Protein AF-A0A812ITX7-F1 (afdb_monomer_lite)

Radius of gyration: 11.47 Å; chains: 1; bounding box: 28×19×30 Å

Secondary structure (DSSP, 8-state):
--SS----SHHHHHHHHHTT--SEEEE-TTS-HHHHHHHHHHHHHTT-EEEE-SS-HHHHHHHTT---

Foldseek 3Di:
DPDDDDDDDQVVLLVCLVVLNAQEAEDEPPPDPVSVVVSVVSCVVSVHHYDYDDHHPQVVCVVVVHHD

Organism: Symbiodinium pilosum (NCBI:txid2952)

pLDDT: mean 92.44, std 8.39, range [56.53, 97.69]

Sequence (68 aa):
MKSGKYSLGYKTTLKTLRQGKSKLVLISNNCPALRKSEIEYYAMLAKTGVHHFHGDNNELGTACGRYY

Structure (mmCIF, N/CA/C/O backbone):
data_AF-A0A812ITX7-F1
#
_entry.id   AF-A0A812ITX7-F1
#
loop_
_atom_site.group_PDB
_atom_site.id
_atom_site.type_symbol
_atom_site.label_atom_id
_atom_site.label_alt_id
_atom_site.label_comp_id
_atom_site.label_asym_id
_atom_site.label_entity_id
_atom_site.label_seq_id
_atom_site.pdbx_PDB_ins_code
_atom_site.Cartn_x
_atom_site.Cartn_y
_atom_site.Cartn_z
_atom_site.occupancy
_atom_site.B_iso_or_equiv
_atom_site.auth_seq_id
_atom_site.auth_comp_id
_atom_site.auth_asym_id
_atom_site.auth_atom_id
_atom_site.pdbx_PDB_model_num
ATOM 1 N N . MET A 1 1 ? -9.319 -7.786 -9.400 1.00 64.06 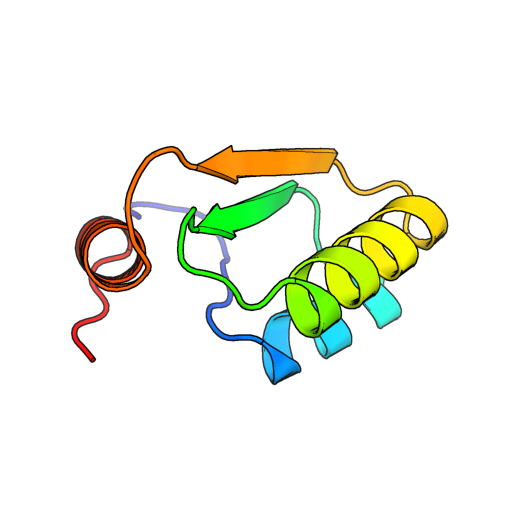1 MET A N 1
ATOM 2 C CA . MET A 1 1 ? -10.318 -7.441 -8.354 1.00 64.06 1 MET A CA 1
ATOM 3 C C . MET A 1 1 ? -11.724 -7.762 -8.833 1.00 64.06 1 MET A C 1
ATOM 5 O O . MET A 1 1 ? -12.210 -7.070 -9.713 1.00 64.06 1 MET A O 1
ATOM 9 N N . LYS A 1 2 ? -12.365 -8.812 -8.307 1.00 69.19 2 LYS A N 1
ATOM 10 C CA . LYS A 1 2 ? -13.766 -9.147 -8.645 1.00 69.19 2 LYS A CA 1
ATOM 11 C C . LYS A 1 2 ? -14.762 -8.683 -7.575 1.00 69.19 2 LYS A C 1
ATOM 13 O O . LYS A 1 2 ? -15.889 -8.338 -7.899 1.00 69.19 2 LYS A O 1
ATOM 18 N N . SER A 1 3 ? -14.338 -8.630 -6.315 1.00 80.44 3 SER A N 1
ATOM 19 C CA . SER A 1 3 ? -15.134 -8.158 -5.182 1.00 80.44 3 SER A CA 1
ATOM 20 C C . SER A 1 3 ? -14.230 -7.478 -4.147 1.00 80.44 3 SER A C 1
ATOM 22 O O . SER A 1 3 ? -13.011 -7.665 -4.152 1.00 80.44 3 SER A O 1
ATOM 24 N N . GLY A 1 4 ? -14.826 -6.659 -3.277 1.00 85.12 4 GLY A N 1
ATOM 25 C CA . GLY A 1 4 ? -14.116 -5.907 -2.240 1.00 85.12 4 GLY A CA 1
ATOM 26 C C . GLY A 1 4 ? -13.755 -4.471 -2.635 1.00 85.12 4 GLY A C 1
ATOM 27 O O . GLY A 1 4 ? -13.689 -4.110 -3.809 1.00 85.12 4 GLY A O 1
ATOM 28 N N . LYS A 1 5 ? -13.547 -3.629 -1.617 1.00 89.25 5 LYS A N 1
ATOM 29 C CA . LYS A 1 5 ? -13.129 -2.231 -1.781 1.00 89.25 5 LYS A CA 1
ATOM 30 C C . LYS A 1 5 ? -11.612 -2.148 -1.741 1.00 89.25 5 LYS A C 1
ATOM 32 O O . LYS A 1 5 ? -10.987 -2.725 -0.856 1.00 89.25 5 LYS A O 1
ATOM 37 N N . TYR A 1 6 ? -11.044 -1.386 -2.662 1.00 91.00 6 TYR A N 1
ATOM 38 C CA . TYR A 1 6 ? -9.612 -1.160 -2.740 1.00 91.00 6 TYR A CA 1
ATOM 39 C C . TYR A 1 6 ? -9.316 0.267 -3.185 1.00 91.00 6 TYR A C 1
ATOM 41 O O . TYR A 1 6 ? -10.165 0.939 -3.770 1.00 91.00 6 TYR A O 1
ATOM 49 N N . SER A 1 7 ? -8.091 0.701 -2.914 1.00 91.25 7 SER A N 1
ATOM 50 C CA . SER A 1 7 ? -7.563 1.999 -3.316 1.00 91.25 7 SER A CA 1
ATOM 51 C C . SER A 1 7 ? -6.170 1.788 -3.893 1.00 91.25 7 SER A C 1
ATOM 53 O O . SER A 1 7 ? -5.426 0.944 -3.400 1.00 91.25 7 SER A O 1
ATOM 55 N N . LEU A 1 8 ? -5.819 2.557 -4.920 1.00 91.19 8 LEU A N 1
ATOM 56 C CA . LEU A 1 8 ? -4.495 2.541 -5.541 1.00 91.19 8 LEU A CA 1
ATOM 57 C C . LEU A 1 8 ? -3.857 3.920 -5.457 1.00 91.19 8 LEU A C 1
ATOM 59 O O . LEU A 1 8 ? -4.557 4.937 -5.478 1.00 91.19 8 LEU A O 1
ATOM 63 N N . GLY A 1 9 ? -2.528 3.931 -5.416 1.00 92.69 9 GLY A N 1
ATOM 64 C CA . GLY A 1 9 ? -1.717 5.140 -5.408 1.00 92.69 9 GLY A CA 1
ATOM 65 C C . GLY A 1 9 ? -1.199 5.525 -4.025 1.00 92.69 9 GLY A C 1
ATOM 66 O O . GLY A 1 9 ? -1.741 5.171 -2.984 1.00 92.69 9 GLY A O 1
ATOM 67 N N . TYR A 1 10 ? -0.114 6.289 -4.024 1.00 95.00 10 TYR A N 1
ATOM 68 C CA . TYR A 1 10 ? 0.601 6.669 -2.810 1.00 95.00 10 TYR A CA 1
ATOM 69 C C . TYR A 1 10 ? -0.240 7.520 -1.840 1.00 95.00 10 TYR A C 1
ATOM 71 O O . TYR A 1 10 ? -0.450 7.164 -0.680 1.00 95.00 10 TYR A O 1
ATOM 79 N N . LYS A 1 11 ? -0.768 8.649 -2.333 1.00 95.56 11 LYS A N 1
ATOM 80 C CA . LYS A 1 11 ? -1.488 9.644 -1.516 1.00 95.56 11 LYS A CA 1
ATOM 81 C C . LYS A 1 11 ? -2.771 9.077 -0.898 1.00 95.56 11 LYS A C 1
ATOM 83 O O . LYS A 1 11 ? -3.115 9.388 0.240 1.00 95.56 11 LYS A O 1
ATOM 88 N N . THR A 1 12 ? -3.486 8.257 -1.659 1.00 95.31 12 THR A N 1
ATOM 89 C CA . THR A 1 12 ? -4.720 7.577 -1.246 1.00 95.31 12 THR A CA 1
ATOM 90 C C . THR A 1 12 ? -4.432 6.511 -0.195 1.00 95.31 12 THR A C 1
ATOM 92 O O . THR A 1 12 ? -5.123 6.504 0.820 1.00 95.31 12 THR A O 1
ATOM 95 N N . THR A 1 13 ? -3.383 5.699 -0.368 1.00 95.75 13 THR A N 1
ATOM 96 C CA . THR A 1 13 ? -2.944 4.716 0.638 1.00 95.75 13 THR A CA 1
ATOM 97 C C . THR A 1 13 ? -2.604 5.380 1.970 1.00 95.75 13 THR A C 1
ATOM 99 O O . THR A 1 13 ? -3.104 4.947 3.007 1.00 95.75 13 THR A O 1
ATOM 102 N N . LEU A 1 14 ? -1.853 6.489 1.967 1.00 96.81 14 LEU A N 1
ATOM 103 C CA . LEU A 1 14 ? -1.583 7.246 3.197 1.00 96.81 14 LEU A CA 1
ATOM 104 C C . LEU A 1 14 ? -2.864 7.797 3.837 1.00 96.81 14 LEU A C 1
ATOM 106 O O . LEU A 1 14 ? -3.026 7.755 5.056 1.00 96.81 14 LEU A O 1
ATOM 110 N N . LYS A 1 15 ? -3.807 8.291 3.026 1.00 97.00 15 LYS A N 1
ATOM 111 C CA . LYS A 1 15 ? -5.099 8.781 3.523 1.00 97.00 15 LYS A CA 1
ATOM 112 C C . LYS A 1 15 ? -5.913 7.665 4.184 1.00 97.00 15 LYS A C 1
ATOM 114 O O . LYS A 1 15 ? -6.486 7.903 5.243 1.00 97.00 15 LYS A O 1
ATOM 119 N N . THR A 1 16 ? -5.986 6.471 3.594 1.00 96.38 16 THR A N 1
ATOM 120 C CA . THR A 1 16 ? -6.773 5.360 4.158 1.00 96.38 16 THR A CA 1
ATOM 121 C C . THR A 1 16 ? -6.091 4.707 5.356 1.00 96.38 16 THR A C 1
ATOM 123 O O . THR A 1 16 ? -6.797 4.303 6.280 1.00 96.38 16 THR A O 1
ATOM 126 N N . LEU A 1 17 ? -4.753 4.673 5.383 1.00 96.19 17 LEU A N 1
ATOM 127 C CA . LEU A 1 17 ? -3.961 4.258 6.545 1.00 96.19 17 LEU A CA 1
ATOM 128 C C . LEU A 1 17 ? -4.213 5.172 7.745 1.00 96.19 17 LEU A C 1
ATOM 130 O O . LEU A 1 17 ? -4.604 4.688 8.802 1.00 96.19 17 LEU A O 1
ATOM 134 N N . ARG A 1 18 ? -4.107 6.498 7.570 1.00 95.31 18 ARG A N 1
ATOM 135 C CA . ARG A 1 18 ? -4.394 7.466 8.647 1.00 95.31 18 ARG A CA 1
ATOM 136 C C . ARG A 1 18 ? -5.836 7.407 9.154 1.00 95.31 18 ARG A C 1
ATOM 138 O O . ARG A 1 18 ? -6.096 7.754 10.296 1.00 95.31 18 ARG A O 1
ATOM 145 N N . GLN A 1 19 ? -6.775 6.982 8.310 1.00 95.62 19 GLN A N 1
ATOM 146 C CA . GLN A 1 19 ? -8.178 6.791 8.690 1.00 95.62 19 GLN A CA 1
ATOM 147 C C . GLN A 1 19 ? -8.465 5.417 9.319 1.00 95.62 19 GLN A C 1
ATOM 149 O O . GLN A 1 19 ? -9.617 5.158 9.656 1.00 95.62 19 GLN A O 1
ATOM 154 N N . GLY A 1 20 ? -7.479 4.515 9.412 1.00 94.00 20 GLY A N 1
ATOM 155 C CA . GLY A 1 20 ? -7.672 3.156 9.932 1.00 94.00 20 GLY A CA 1
ATOM 156 C C . GLY A 1 20 ? -8.574 2.268 9.065 1.00 94.00 20 GLY A C 1
ATOM 157 O O . GLY A 1 20 ? -9.155 1.305 9.553 1.00 94.00 20 GLY A O 1
ATOM 158 N N . LYS A 1 21 ? -8.746 2.600 7.777 1.00 94.81 21 LYS A N 1
ATOM 159 C CA . LYS A 1 21 ? -9.632 1.858 6.856 1.00 94.81 21 LYS A CA 1
ATOM 160 C C . LYS A 1 21 ? -8.910 0.757 6.083 1.00 94.81 21 LYS A C 1
ATOM 162 O O . LYS A 1 21 ? -9.560 -0.145 5.553 1.00 94.81 21 LYS A O 1
ATOM 167 N N . SER A 1 22 ? -7.589 0.859 5.966 1.00 95.75 22 SER A N 1
ATOM 168 C CA . SER A 1 22 ? -6.759 -0.137 5.290 1.00 95.75 22 SER A CA 1
ATOM 169 C C . SER A 1 22 ? -6.655 -1.404 6.142 1.00 95.75 22 SER A C 1
ATOM 171 O O . SER A 1 22 ? -6.379 -1.323 7.330 1.00 95.75 22 SER A O 1
ATOM 173 N N . LYS A 1 23 ? -6.859 -2.574 5.528 1.00 95.56 23 LYS A N 1
ATOM 174 C CA . LYS A 1 23 ? -6.669 -3.886 6.182 1.00 95.56 23 LYS A CA 1
ATOM 175 C C . LYS A 1 23 ? -5.388 -4.595 5.734 1.00 95.56 23 LYS A C 1
ATOM 177 O O . LYS A 1 23 ? -4.837 -5.400 6.473 1.00 95.56 23 LYS A O 1
ATOM 182 N N . LEU A 1 24 ? -4.928 -4.280 4.527 1.00 95.81 24 LEU A N 1
ATOM 183 C CA . LEU A 1 24 ? -3.721 -4.805 3.903 1.00 95.81 24 LEU A CA 1
ATOM 184 C C . LEU A 1 24 ? -3.166 -3.736 2.959 1.00 95.81 24 LEU A C 1
ATOM 186 O O . LEU A 1 24 ? -3.940 -3.056 2.279 1.00 95.81 24 LEU A O 1
ATOM 190 N N . VAL A 1 25 ? -1.844 -3.609 2.903 1.00 97.12 25 VAL A N 1
ATOM 191 C CA . VAL A 1 25 ? -1.129 -2.756 1.951 1.00 97.12 25 VAL A CA 1
ATOM 192 C C . VAL A 1 25 ? -0.191 -3.616 1.113 1.00 97.12 25 VAL A C 1
ATOM 194 O O . VAL A 1 25 ? 0.569 -4.418 1.650 1.00 97.12 25 VAL A O 1
ATOM 197 N N . LEU A 1 26 ? -0.235 -3.428 -0.205 1.00 96.31 26 LEU A N 1
ATOM 198 C CA . LEU A 1 26 ? 0.717 -4.019 -1.142 1.00 96.31 26 LEU A CA 1
ATOM 199 C C . LEU A 1 26 ? 1.691 -2.938 -1.610 1.00 96.31 26 LEU A C 1
ATOM 201 O O . LEU A 1 26 ? 1.262 -1.846 -1.985 1.00 96.31 26 LEU A O 1
ATOM 205 N N . ILE A 1 27 ? 2.986 -3.244 -1.601 1.00 96.75 27 ILE A N 1
ATOM 206 C CA . ILE A 1 27 ? 4.037 -2.341 -2.089 1.00 96.75 27 ILE A CA 1
ATOM 207 C C . ILE A 1 27 ? 4.749 -3.025 -3.252 1.00 96.75 27 ILE A C 1
ATOM 209 O O . ILE A 1 27 ? 5.244 -4.137 -3.077 1.00 96.75 27 ILE A O 1
ATOM 213 N N . SER A 1 28 ? 4.796 -2.370 -4.415 1.00 96.50 28 SER A N 1
ATOM 214 C CA . SER A 1 28 ? 5.551 -2.855 -5.575 1.00 96.50 28 SER A CA 1
ATOM 215 C C . SER A 1 28 ? 7.057 -2.803 -5.325 1.00 96.50 28 SER A C 1
ATOM 217 O O . SER A 1 28 ? 7.551 -1.967 -4.563 1.00 96.50 28 SER A O 1
ATOM 219 N N . ASN A 1 29 ? 7.800 -3.664 -6.013 1.00 96.25 29 ASN A N 1
ATOM 220 C CA . ASN A 1 29 ? 9.249 -3.765 -5.869 1.00 96.25 29 ASN A CA 1
ATOM 221 C C . ASN A 1 29 ? 9.976 -2.473 -6.297 1.00 96.25 29 ASN A C 1
ATOM 223 O O . ASN A 1 29 ? 10.946 -2.057 -5.673 1.00 96.25 29 ASN A O 1
ATOM 227 N N . ASN A 1 30 ? 9.454 -1.773 -7.308 1.00 95.75 30 ASN A N 1
ATOM 228 C CA . ASN A 1 30 ? 10.020 -0.517 -7.811 1.00 95.75 30 ASN A CA 1
ATOM 229 C C . ASN A 1 30 ? 9.584 0.745 -7.032 1.00 95.75 30 ASN A C 1
ATOM 231 O O . ASN A 1 30 ? 9.816 1.866 -7.492 1.00 95.75 30 ASN A O 1
ATOM 235 N N . CYS A 1 31 ? 8.925 0.605 -5.876 1.00 96.12 31 CYS A N 1
ATOM 236 C CA . CYS A 1 31 ? 8.543 1.754 -5.055 1.00 96.12 31 CYS A CA 1
ATOM 237 C C . CYS A 1 31 ? 9.800 2.445 -4.482 1.00 96.12 31 CYS A C 1
ATOM 239 O O . CYS A 1 31 ? 10.606 1.774 -3.834 1.00 96.12 31 CYS A O 1
ATOM 241 N N . PRO A 1 32 ? 9.978 3.774 -4.651 1.00 96.75 32 PRO A N 1
ATOM 242 C CA . PRO A 1 32 ? 11.142 4.475 -4.112 1.00 96.75 32 PRO A CA 1
ATOM 243 C C . PRO A 1 32 ? 11.291 4.274 -2.603 1.00 96.75 32 PRO A C 1
ATOM 245 O O . PRO A 1 32 ? 10.305 4.387 -1.871 1.00 96.75 32 PRO A O 1
ATOM 248 N N . ALA A 1 33 ? 12.526 4.052 -2.141 1.00 96.06 33 ALA A N 1
ATOM 249 C CA . ALA A 1 33 ? 12.829 3.687 -0.754 1.00 96.06 33 ALA A CA 1
ATOM 250 C C . ALA A 1 33 ? 12.162 4.615 0.277 1.00 96.06 33 ALA A C 1
ATOM 252 O O . ALA A 1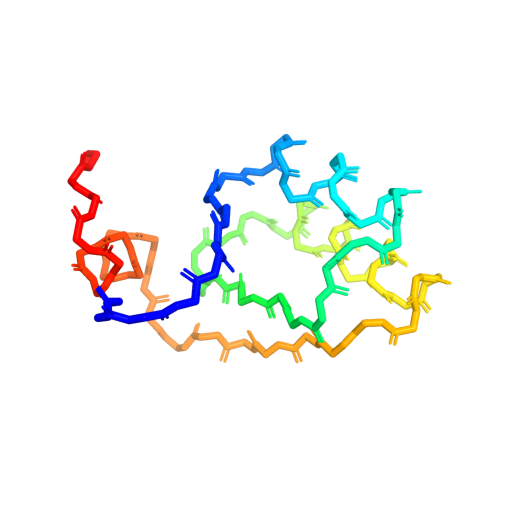 33 ? 11.506 4.133 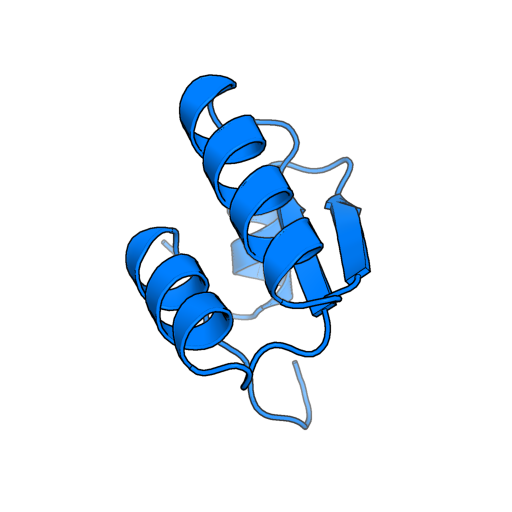1.194 1.00 96.06 33 ALA A O 1
ATOM 253 N N . LEU A 1 34 ? 12.218 5.936 0.067 1.00 96.94 34 LEU A N 1
ATOM 254 C CA . LEU A 1 34 ? 11.594 6.911 0.969 1.00 96.94 34 LEU A CA 1
ATOM 255 C C . LEU A 1 34 ? 10.072 6.715 1.099 1.00 96.94 34 LEU A C 1
ATOM 257 O O . LEU A 1 34 ? 9.537 6.742 2.203 1.00 96.94 34 LEU A O 1
ATOM 261 N N . ARG A 1 35 ? 9.371 6.466 -0.017 1.00 96.81 35 ARG A N 1
ATOM 262 C CA . ARG A 1 35 ? 7.915 6.230 -0.010 1.00 96.81 35 ARG A CA 1
ATOM 263 C C . ARG A 1 35 ? 7.566 4.881 0.603 1.00 96.81 35 ARG A C 1
ATOM 265 O O . ARG A 1 35 ? 6.544 4.767 1.273 1.00 96.81 35 ARG A O 1
ATOM 272 N N . LYS A 1 36 ? 8.398 3.867 0.357 1.00 96.88 36 LYS A N 1
ATOM 273 C CA . LYS A 1 36 ? 8.260 2.538 0.953 1.00 96.88 36 LYS A CA 1
ATOM 274 C C . LYS A 1 36 ? 8.355 2.624 2.480 1.00 96.88 36 LYS A C 1
ATOM 276 O O . LYS A 1 36 ? 7.412 2.212 3.147 1.00 96.88 36 LYS A O 1
ATOM 281 N N . SER A 1 37 ? 9.406 3.255 3.006 1.00 97.62 37 SER A N 1
ATOM 282 C CA . SER A 1 37 ? 9.586 3.472 4.447 1.00 97.62 37 SER A CA 1
ATOM 283 C C . SER A 1 37 ? 8.456 4.296 5.065 1.00 97.62 37 SER A C 1
ATOM 285 O O . SER A 1 37 ? 7.974 3.957 6.142 1.00 97.62 37 SER A O 1
ATOM 287 N N . GLU A 1 38 ? 7.979 5.342 4.380 1.00 97.62 38 GLU A N 1
ATOM 288 C CA . GLU A 1 38 ? 6.848 6.139 4.868 1.00 97.62 38 GLU A CA 1
ATOM 289 C C . GLU A 1 38 ? 5.563 5.294 4.967 1.00 97.62 38 GLU A C 1
ATOM 291 O O . GLU A 1 38 ? 4.888 5.309 5.997 1.00 97.62 38 GLU A O 1
ATOM 296 N N . ILE A 1 39 ? 5.238 4.503 3.937 1.00 97.62 39 ILE A N 1
ATOM 297 C CA . ILE A 1 39 ? 4.069 3.610 3.958 1.00 97.62 39 ILE A CA 1
ATOM 298 C C . ILE A 1 39 ? 4.188 2.563 5.070 1.00 97.62 39 ILE A C 1
ATOM 300 O O . ILE A 1 39 ? 3.214 2.348 5.791 1.00 97.62 39 ILE A O 1
ATOM 304 N N . GLU A 1 40 ? 5.345 1.914 5.211 1.00 97.19 40 GLU A N 1
ATOM 305 C CA . GLU A 1 40 ? 5.591 0.896 6.242 1.00 97.19 40 GLU A CA 1
ATOM 306 C C . GLU A 1 40 ? 5.431 1.471 7.651 1.00 97.19 40 GLU A C 1
ATOM 308 O O . GLU A 1 40 ? 4.758 0.870 8.488 1.00 97.19 40 GLU A O 1
ATOM 313 N N . TYR A 1 41 ? 5.967 2.669 7.893 1.00 97.69 41 TYR A N 1
ATOM 314 C CA . TYR A 1 41 ? 5.819 3.369 9.164 1.00 97.69 41 TYR A CA 1
ATOM 315 C C . TYR A 1 41 ? 4.347 3.652 9.494 1.00 97.69 41 TYR A C 1
ATOM 317 O O . TYR A 1 41 ? 3.865 3.307 10.576 1.00 97.69 41 TYR A O 1
ATOM 325 N N . TYR A 1 42 ? 3.585 4.212 8.549 1.00 97.50 42 TYR A N 1
ATOM 326 C CA . TYR A 1 42 ? 2.158 4.456 8.769 1.00 97.50 42 TYR A CA 1
ATOM 327 C C . TYR A 1 42 ? 1.351 3.162 8.917 1.00 97.50 42 TYR A C 1
ATOM 329 O O . TYR A 1 42 ? 0.402 3.125 9.701 1.00 97.50 42 TYR A O 1
ATOM 337 N N . ALA A 1 43 ? 1.712 2.100 8.196 1.00 97.62 43 ALA A N 1
ATOM 338 C CA . ALA A 1 43 ? 1.080 0.794 8.334 1.00 97.62 43 ALA A CA 1
ATOM 339 C C . ALA A 1 43 ? 1.346 0.168 9.709 1.00 97.62 43 ALA A C 1
ATOM 341 O O . ALA A 1 43 ? 0.411 -0.359 10.311 1.00 97.62 43 ALA A O 1
ATOM 342 N N . MET A 1 44 ? 2.563 0.309 10.247 1.00 96.94 44 MET A N 1
ATOM 343 C CA . MET A 1 44 ? 2.907 -0.102 11.610 1.00 96.94 44 MET A CA 1
ATOM 344 C C . MET A 1 44 ? 2.034 0.622 12.643 1.00 96.94 44 MET A C 1
ATOM 346 O O . MET A 1 44 ? 1.404 -0.029 13.477 1.00 96.94 44 MET A O 1
ATOM 350 N N . LEU A 1 45 ? 1.935 1.955 12.558 1.00 95.50 45 LEU A N 1
ATOM 351 C CA . LEU A 1 45 ? 1.092 2.751 13.460 1.00 95.50 45 LEU A CA 1
ATOM 352 C C . LEU A 1 45 ? -0.389 2.357 13.368 1.00 95.50 45 LEU A C 1
ATOM 354 O O . LEU A 1 45 ? -1.077 2.263 14.383 1.00 95.50 45 LEU A O 1
ATOM 358 N N . ALA A 1 46 ? -0.874 2.086 12.155 1.00 96.00 46 ALA A N 1
ATOM 359 C CA . ALA A 1 46 ? -2.246 1.657 11.898 1.00 96.00 46 ALA A CA 1
ATOM 360 C C . ALA A 1 46 ? -2.485 0.155 12.149 1.00 96.00 46 ALA A C 1
ATOM 362 O O . ALA A 1 46 ? -3.583 -0.329 11.871 1.00 96.00 46 ALA A O 1
ATOM 363 N N . LYS A 1 47 ? -1.479 -0.599 12.626 1.00 96.25 47 LYS A N 1
ATOM 364 C CA . LYS A 1 47 ? -1.524 -2.065 12.809 1.00 96.25 47 LYS A CA 1
ATOM 365 C C . LYS A 1 47 ? -2.036 -2.808 11.565 1.00 96.25 47 LYS A C 1
ATOM 367 O O . LYS A 1 47 ? -2.800 -3.765 11.657 1.00 96.25 47 LYS A O 1
ATOM 372 N N . THR A 1 48 ? -1.651 -2.329 10.387 1.00 97.56 48 THR A N 1
ATOM 373 C CA . THR A 1 48 ? -2.079 -2.855 9.089 1.00 97.56 48 THR A CA 1
ATOM 374 C C . THR A 1 48 ? -0.989 -3.748 8.505 1.00 97.56 48 THR A C 1
ATOM 376 O O . THR A 1 48 ? 0.180 -3.370 8.498 1.00 97.56 48 THR A O 1
ATOM 379 N N . GLY A 1 49 ? -1.361 -4.917 7.976 1.00 97.12 49 GLY A N 1
ATOM 380 C CA . GLY A 1 49 ? -0.408 -5.809 7.314 1.00 97.12 49 GLY A CA 1
ATOM 381 C C . GLY A 1 49 ? 0.184 -5.180 6.050 1.00 97.12 49 GLY A C 1
ATOM 382 O O . GLY A 1 49 ? -0.538 -4.562 5.263 1.00 97.12 49 GLY A O 1
ATOM 383 N N . VAL A 1 50 ? 1.485 -5.370 5.837 1.00 97.44 50 VAL A N 1
ATOM 384 C CA . VAL A 1 50 ? 2.200 -4.961 4.621 1.00 97.44 50 VAL A CA 1
ATOM 385 C C . VAL A 1 50 ? 2.738 -6.2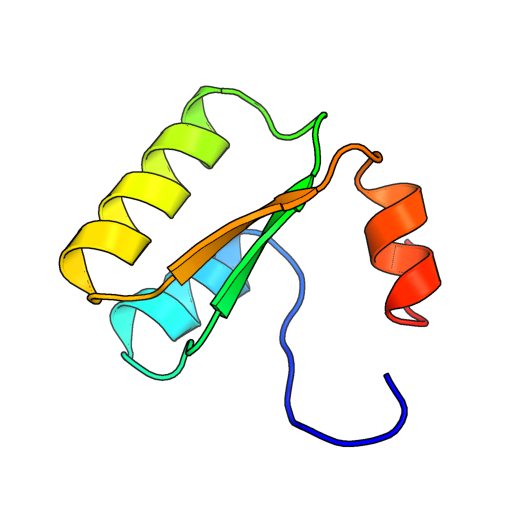06 3.933 1.00 97.44 50 VAL A C 1
ATOM 387 O O . VAL A 1 50 ? 3.348 -7.054 4.579 1.00 97.44 50 VAL A O 1
ATOM 390 N N . HIS A 1 51 ? 2.521 -6.314 2.626 1.00 96.81 51 HIS A N 1
ATOM 391 C CA . HIS A 1 51 ? 3.087 -7.379 1.808 1.00 96.81 51 HIS A CA 1
ATOM 392 C C . HIS A 1 51 ? 3.889 -6.784 0.650 1.00 96.81 51 HIS A C 1
ATOM 394 O O . HIS A 1 51 ? 3.378 -5.990 -0.149 1.00 96.81 51 HIS A O 1
ATOM 400 N N . HIS A 1 52 ? 5.152 -7.194 0.543 1.00 96.00 52 HIS A N 1
ATOM 401 C CA . HIS A 1 52 ? 6.014 -6.821 -0.571 1.00 96.00 52 HIS A CA 1
ATOM 402 C C . HIS A 1 52 ? 5.654 -7.655 -1.791 1.00 96.00 52 HIS A C 1
ATOM 404 O O . HIS A 1 52 ? 5.822 -8.873 -1.823 1.00 96.00 52 HIS A O 1
ATOM 410 N N . PHE A 1 53 ? 5.101 -6.985 -2.790 1.00 95.50 53 PHE A N 1
ATOM 411 C CA . PHE A 1 53 ? 4.835 -7.588 -4.077 1.00 95.50 53 PHE A CA 1
ATOM 412 C C . PHE A 1 53 ? 6.137 -7.617 -4.884 1.00 95.50 53 PHE A C 1
ATOM 414 O O . PHE A 1 53 ? 6.813 -6.598 -5.006 1.00 95.50 53 PHE A O 1
ATOM 421 N N . HIS A 1 54 ? 6.493 -8.789 -5.414 1.00 93.88 54 HIS A N 1
ATOM 422 C CA . HIS A 1 54 ? 7.759 -9.001 -6.126 1.00 93.88 54 HIS A CA 1
ATOM 423 C C . HIS A 1 54 ? 7.767 -8.419 -7.551 1.00 93.88 54 HIS A C 1
ATOM 425 O O . HIS A 1 54 ? 8.827 -8.353 -8.166 1.00 93.88 54 HIS A O 1
ATOM 431 N N . GLY A 1 55 ? 6.615 -7.968 -8.053 1.00 94.62 55 GLY A N 1
ATOM 432 C CA . GLY A 1 55 ? 6.483 -7.285 -9.337 1.00 94.62 55 GLY A CA 1
ATOM 433 C C . GLY A 1 55 ? 6.532 -5.760 -9.237 1.00 94.62 55 GLY A C 1
ATOM 434 O O . GLY A 1 55 ? 6.605 -5.171 -8.148 1.00 94.62 55 GLY A O 1
ATOM 435 N N . ASP A 1 56 ? 6.485 -5.104 -10.391 1.00 94.75 56 ASP A N 1
ATOM 436 C CA . ASP A 1 56 ? 6.504 -3.648 -10.492 1.00 94.75 56 ASP A CA 1
ATOM 437 C C . ASP A 1 56 ? 5.107 -3.016 -10.286 1.00 94.75 56 ASP A C 1
ATOM 439 O O . ASP A 1 56 ? 4.110 -3.671 -9.963 1.00 94.75 56 ASP A O 1
ATOM 443 N N . ASN A 1 57 ? 5.038 -1.690 -10.380 1.00 92.12 57 ASN A N 1
ATOM 444 C CA . ASN A 1 57 ? 3.786 -0.947 -10.241 1.00 92.12 57 ASN A CA 1
ATOM 445 C C . ASN A 1 57 ? 2.818 -1.166 -11.418 1.00 92.12 57 ASN A C 1
ATOM 447 O O . ASN A 1 57 ? 1.606 -1.093 -11.201 1.00 92.12 57 ASN A O 1
ATOM 451 N N . ASN A 1 58 ? 3.323 -1.447 -12.620 1.00 92.69 58 ASN A N 1
ATOM 452 C CA . ASN A 1 58 ? 2.523 -1.675 -13.820 1.00 92.69 58 ASN A CA 1
ATOM 453 C C . ASN A 1 58 ? 1.826 -3.036 -13.748 1.00 92.69 58 ASN A C 1
ATOM 455 O O . ASN A 1 58 ? 0.625 -3.128 -14.000 1.00 92.69 58 ASN A O 1
ATOM 459 N N . GLU A 1 59 ? 2.537 -4.077 -13.319 1.00 93.00 59 GLU A N 1
ATOM 460 C CA . GLU A 1 59 ? 1.992 -5.405 -13.038 1.00 93.00 59 GLU A CA 1
ATOM 461 C C . GLU A 1 59 ? 0.928 -5.343 -11.941 1.00 93.00 59 GLU A C 1
ATOM 463 O O . GLU A 1 59 ? -0.168 -5.885 -12.101 1.00 93.00 59 GLU A O 1
ATOM 468 N N . LEU A 1 60 ? 1.208 -4.623 -10.847 1.00 90.62 60 LEU A N 1
ATOM 469 C CA . LEU A 1 60 ? 0.252 -4.449 -9.754 1.00 90.62 60 LEU A CA 1
ATOM 470 C C . LEU A 1 60 ? -1.004 -3.687 -10.218 1.00 90.62 60 LEU A C 1
ATOM 472 O O . LEU A 1 60 ? -2.125 -4.086 -9.900 1.00 90.62 60 LEU A O 1
ATOM 476 N N . GLY A 1 61 ? -0.836 -2.617 -11.003 1.00 90.94 61 GLY A N 1
ATOM 477 C CA . GLY A 1 61 ? -1.940 -1.858 -11.600 1.00 90.94 61 GLY A CA 1
ATOM 478 C C . GLY A 1 61 ? -2.788 -2.713 -12.544 1.00 90.94 61 GLY A C 1
ATOM 479 O O . GLY A 1 61 ? -4.018 -2.750 -12.424 1.00 90.94 61 GLY A O 1
ATOM 480 N N . THR A 1 62 ? -2.126 -3.488 -13.402 1.00 90.69 62 THR A N 1
ATOM 481 C CA . THR A 1 62 ? -2.758 -4.418 -14.346 1.00 90.69 62 THR A CA 1
ATOM 482 C C . THR A 1 62 ? -3.553 -5.496 -13.609 1.00 90.69 62 THR A C 1
ATOM 484 O O . THR A 1 62 ? -4.721 -5.722 -13.927 1.00 90.69 62 THR A O 1
ATOM 487 N N . ALA A 1 63 ? -2.994 -6.097 -12.552 1.00 88.25 63 ALA A N 1
ATOM 488 C CA . ALA A 1 63 ? -3.694 -7.076 -11.713 1.00 88.25 63 ALA A CA 1
ATOM 489 C C . ALA A 1 63 ? -4.940 -6.484 -11.019 1.00 88.25 63 ALA A C 1
ATOM 491 O O . ALA A 1 63 ? -5.944 -7.171 -10.771 1.00 88.25 63 ALA A O 1
ATOM 492 N N . CYS A 1 64 ? -4.906 -5.183 -10.728 1.00 88.00 64 CYS A N 1
ATOM 493 C CA . CYS A 1 64 ? -6.042 -4.438 -10.202 1.00 88.00 64 CYS A CA 1
ATOM 494 C C . CYS A 1 64 ? -7.052 -3.991 -11.277 1.00 88.00 64 CYS A C 1
ATOM 496 O O . CYS A 1 64 ? -8.115 -3.486 -10.917 1.00 88.00 64 CYS A O 1
ATOM 498 N N . GLY A 1 65 ? -6.774 -4.205 -12.567 1.00 85.62 65 GLY A N 1
ATOM 499 C CA . GLY A 1 65 ? -7.615 -3.751 -13.679 1.00 85.62 65 GLY A CA 1
ATOM 500 C C . GLY A 1 65 ? -7.563 -2.237 -13.901 1.00 85.62 65 GLY A C 1
ATOM 501 O O . GLY A 1 65 ? -8.515 -1.653 -14.415 1.00 85.62 65 GLY A O 1
ATOM 502 N N . ARG A 1 66 ? -6.482 -1.582 -13.464 1.00 75.31 66 ARG A N 1
ATOM 503 C CA . ARG A 1 66 ? -6.247 -0.142 -13.596 1.00 75.31 66 ARG A CA 1
ATOM 504 C C . ARG A 1 66 ? -4.970 0.067 -14.401 1.00 75.31 66 ARG A C 1
ATOM 506 O O . ARG A 1 66 ? -3.875 -0.056 -13.865 1.00 75.31 66 ARG A O 1
ATOM 513 N N . TYR A 1 67 ? -5.147 0.384 -15.678 1.00 63.72 67 TYR A N 1
ATOM 514 C CA . TYR A 1 67 ? -4.068 0.806 -16.563 1.00 63.72 67 TYR A CA 1
ATOM 515 C C . TYR A 1 67 ? -3.693 2.256 -16.240 1.00 63.72 67 TYR A C 1
ATOM 517 O O . TYR A 1 67 ? -4.574 3.120 -16.184 1.00 63.72 67 TYR A O 1
ATOM 525 N N . TYR A 1 68 ? -2.408 2.488 -15.991 1.00 56.53 68 TYR A N 1
ATOM 526 C CA . TYR A 1 68 ? -1.775 3.803 -15.925 1.00 56.53 68 TYR A CA 1
ATOM 527 C C . TYR A 1 68 ? -0.596 3.818 -16.887 1.00 56.53 68 TYR A C 1
ATOM 529 O O . TYR A 1 68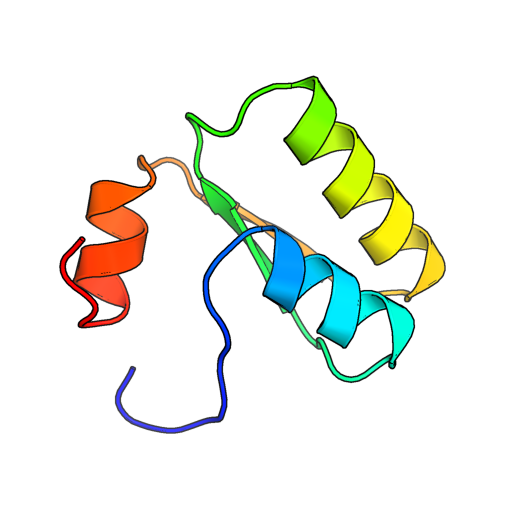 ? 0.041 2.750 -17.017 1.00 56.53 68 TYR A O 1
#

InterPro domains:
  IPR004038 Ribosomal protein eL8/eL30/eS12/Gadd45 [PF01248] (1-66)
  IPR022991 Large ribosomal subunit protein eL30, conserved site [PS00709] (3-27)
  IPR029064 Ribosomal protein eL30-like superfamily [G3DSA:3.30.1330.30] (1-68)
  IPR029064 Ribosomal protein eL30-like superfamily [SSF55315] (1-67)
  IPR039109 Large ribosoma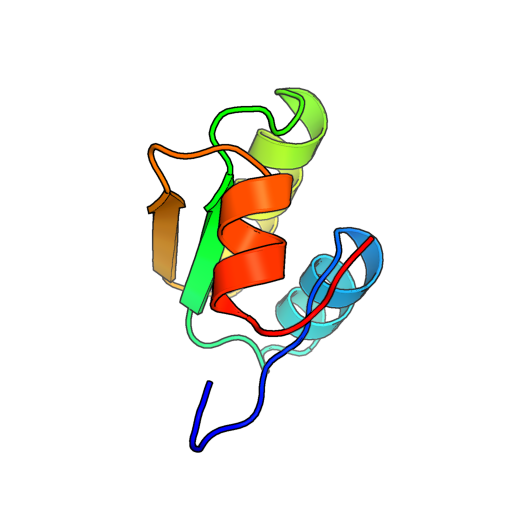l subunit protein eL30-like [PTHR11449] (1-68)